Protein AF-A0A9P6QXP9-F1 (afdb_monomer)

Secondary structure (DSSP, 8-state):
--TT-------TTS-HHHHHHHHHHHTHHHHTTS-GGG-------PPP---------TT---

Sequence (62 aa):
GTSNAFPVEIESTKTIGSLKELFKAKKTNDFQDVDADRLTLWRVSIPDDDDNDFPVLLGAVP

Solvent-accessible surface area (backbone atoms only — not comparable to full-atom values): 4546 Å² total; per-residue (Å²): 138,69,91,82,70,77,94,80,90,74,65,91,87,59,52,74,66,58,51,34,45,50,53,34,67,75,38,38,89,83,32,69,91,53,60,44,87,76,60,86,83,78,93,75,84,74,76,77,90,79,75,68,103,58,85,77,74,88,79,84,81,134

Mean predicted aligned error: 11.47 Å

Structure (mmCIF, N/CA/C/O backbone):
data_AF-A0A9P6QXP9-F1
#
_entry.id   AF-A0A9P6QXP9-F1
#
loop_
_atom_site.group_PDB
_atom_site.id
_atom_site.type_symbol
_atom_site.label_atom_id
_atom_site.label_alt_id
_atom_site.label_comp_id
_atom_site.label_asym_id
_atom_site.label_entity_id
_atom_site.label_seq_id
_atom_site.pdbx_PDB_ins_code
_atom_site.Cartn_x
_atom_site.Cartn_y
_atom_site.Cartn_z
_atom_site.occupancy
_atom_site.B_iso_or_equiv
_atom_site.auth_seq_id
_atom_site.auth_comp_id
_atom_site.auth_asym_id
_atom_site.auth_atom_id
_atom_site.pdbx_PDB_model_num
ATOM 1 N N . GLY A 1 1 ? 6.205 -4.256 -22.185 1.00 42.09 1 GLY A N 1
ATOM 2 C CA . GLY A 1 1 ? 5.311 -3.089 -22.054 1.00 42.09 1 GLY A CA 1
ATOM 3 C C . GLY A 1 1 ? 4.728 -3.046 -20.657 1.00 42.09 1 GLY A C 1
ATOM 4 O O . GLY A 1 1 ? 3.915 -3.895 -20.332 1.00 42.09 1 GLY A O 1
ATOM 5 N N . THR A 1 2 ? 5.158 -2.101 -19.825 1.00 49.25 2 THR A N 1
ATOM 6 C CA . THR A 1 2 ? 4.751 -1.941 -18.414 1.00 49.25 2 THR A CA 1
ATOM 7 C C . THR A 1 2 ? 3.939 -0.655 -18.217 1.00 49.25 2 THR A C 1
ATOM 9 O O . THR A 1 2 ? 4.156 0.089 -17.272 1.00 49.25 2 THR A O 1
ATOM 12 N N . SER A 1 3 ? 2.977 -0.362 -19.098 1.00 61.72 3 SER A N 1
ATOM 13 C CA . SER A 1 3 ? 2.209 0.902 -19.041 1.00 61.72 3 SER A CA 1
ATOM 14 C C . SER A 1 3 ? 1.277 1.053 -17.826 1.00 61.72 3 SER A C 1
ATOM 16 O O . SER A 1 3 ? 0.710 2.123 -17.647 1.00 61.72 3 SER A O 1
ATOM 18 N N . ASN A 1 4 ? 1.125 0.017 -16.991 1.00 68.94 4 ASN A N 1
ATOM 19 C CA . ASN A 1 4 ? 0.231 0.021 -15.823 1.00 68.94 4 ASN A CA 1
ATOM 20 C C . ASN A 1 4 ? 0.964 -0.052 -14.472 1.00 68.94 4 ASN A C 1
ATOM 22 O O . ASN A 1 4 ? 0.311 -0.002 -13.428 1.00 68.94 4 ASN A O 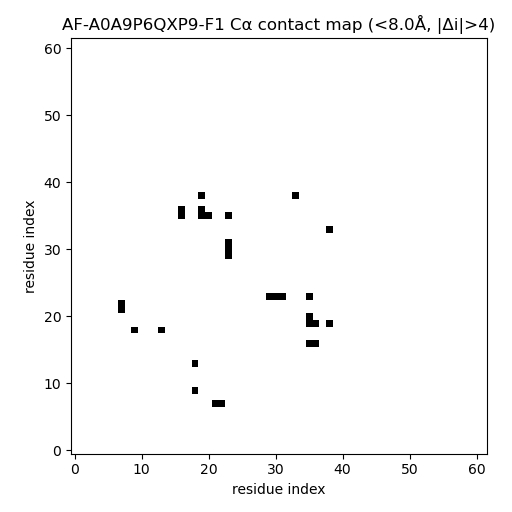1
ATOM 26 N N . ALA A 1 5 ? 2.291 -0.213 -14.471 1.00 77.56 5 ALA A N 1
ATOM 27 C CA . ALA A 1 5 ? 3.072 -0.213 -13.238 1.00 77.56 5 ALA A CA 1
ATOM 28 C C . ALA A 1 5 ? 3.276 1.228 -12.757 1.00 77.56 5 ALA A C 1
ATOM 30 O O . ALA A 1 5 ? 3.513 2.128 -13.561 1.00 77.56 5 ALA A O 1
ATOM 31 N N . PHE A 1 6 ? 3.198 1.447 -11.447 1.00 82.94 6 PHE A N 1
ATOM 32 C CA . PHE A 1 6 ? 3.414 2.762 -10.855 1.00 82.94 6 PHE A CA 1
ATOM 33 C C . PHE A 1 6 ? 4.321 2.656 -9.625 1.00 82.94 6 PHE A C 1
ATOM 35 O O . PHE A 1 6 ? 4.212 1.689 -8.867 1.00 82.94 6 PHE A O 1
ATOM 42 N N . PRO A 1 7 ? 5.228 3.628 -9.421 1.00 85.38 7 PRO A N 1
ATOM 43 C CA . PRO A 1 7 ? 6.173 3.586 -8.318 1.00 85.38 7 PRO A CA 1
ATOM 44 C C . PRO A 1 7 ? 5.481 3.887 -6.986 1.00 85.38 7 PRO A C 1
ATOM 46 O O . PRO A 1 7 ? 4.601 4.754 -6.892 1.00 85.38 7 PRO A O 1
ATOM 49 N N . VAL A 1 8 ? 5.924 3.186 -5.945 1.00 87.31 8 VAL A N 1
A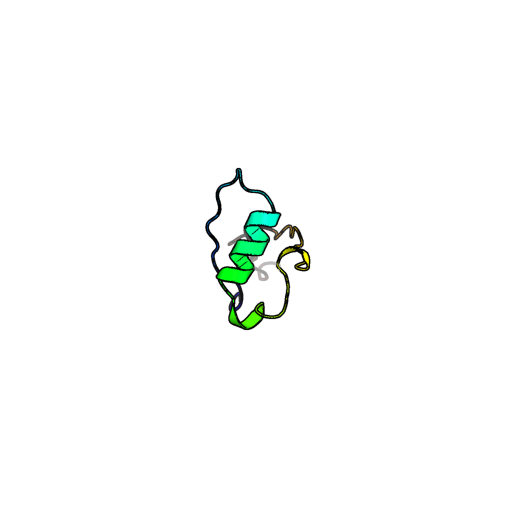TOM 50 C CA . VAL A 1 8 ? 5.440 3.317 -4.571 1.00 87.31 8 VAL A CA 1
ATOM 51 C C . VAL A 1 8 ? 6.646 3.340 -3.644 1.00 87.31 8 VAL A C 1
ATOM 53 O O . VAL A 1 8 ? 7.441 2.405 -3.632 1.00 87.31 8 VAL A O 1
ATOM 56 N N . GLU A 1 9 ? 6.778 4.417 -2.877 1.00 90.12 9 GLU A N 1
ATOM 57 C CA . GLU A 1 9 ? 7.799 4.545 -1.840 1.00 90.12 9 GLU A CA 1
ATOM 58 C C . GLU A 1 9 ? 7.225 4.052 -0.514 1.00 90.12 9 GLU A C 1
ATOM 60 O O . GLU A 1 9 ? 6.152 4.483 -0.085 1.00 90.12 9 GLU A O 1
ATOM 65 N N . ILE A 1 10 ? 7.927 3.123 0.127 1.00 91.25 10 ILE A N 1
ATOM 66 C CA . ILE A 1 10 ? 7.545 2.573 1.423 1.00 91.25 10 ILE A CA 1
ATOM 67 C C . ILE A 1 10 ? 8.798 2.121 2.170 1.00 91.25 10 ILE A C 1
ATOM 69 O O . ILE A 1 10 ? 9.717 1.552 1.584 1.00 91.25 10 ILE A O 1
ATOM 73 N N . GLU A 1 11 ? 8.841 2.374 3.475 1.00 93.06 11 GLU A N 1
ATOM 74 C CA . GLU A 1 11 ? 9.922 1.867 4.316 1.00 93.06 11 GLU A CA 1
ATOM 75 C C . GLU A 1 11 ? 9.816 0.343 4.462 1.00 93.06 11 GLU A C 1
ATOM 77 O O . GLU A 1 11 ? 8.728 -0.204 4.649 1.00 93.06 11 GLU A O 1
ATOM 82 N N . SER A 1 12 ? 10.956 -0.349 4.457 1.00 89.44 12 SER A N 1
ATOM 83 C CA . SER A 1 12 ? 11.027 -1.813 4.595 1.00 89.44 12 SER A CA 1
ATOM 84 C C . SER A 1 12 ? 10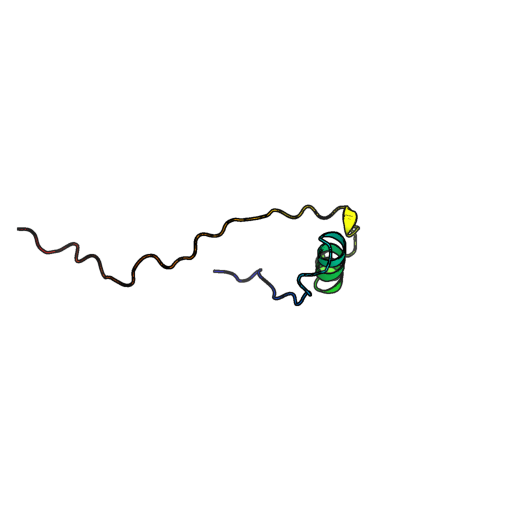.509 -2.345 5.938 1.00 89.44 12 SER A C 1
ATOM 86 O O . SER A 1 12 ? 10.225 -3.533 6.066 1.00 89.44 12 SER A O 1
ATOM 88 N N . THR A 1 13 ? 10.364 -1.474 6.939 1.00 93.81 13 THR A N 1
ATOM 89 C CA . THR A 1 13 ? 9.815 -1.779 8.269 1.00 93.81 13 THR A CA 1
ATOM 90 C C . THR A 1 13 ? 8.286 -1.774 8.307 1.00 93.81 13 THR A C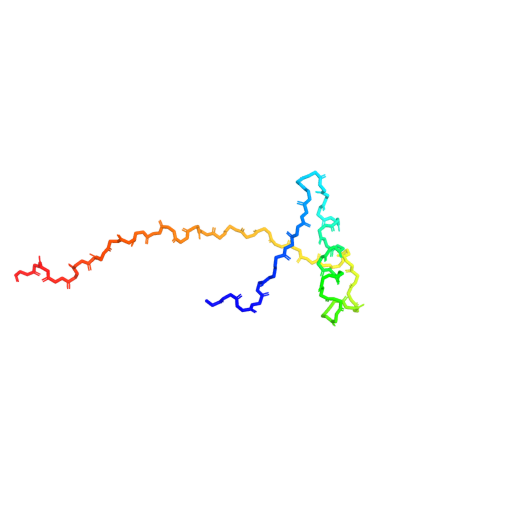 1
ATOM 92 O O . THR A 1 13 ? 7.693 -2.195 9.303 1.00 93.81 13 THR A O 1
ATOM 95 N N . LYS A 1 14 ? 7.623 -1.273 7.257 1.00 93.06 14 LYS A N 1
ATOM 96 C CA . LYS A 1 14 ? 6.162 -1.163 7.207 1.00 93.06 14 LYS A CA 1
ATOM 97 C C . LYS A 1 14 ? 5.519 -2.504 6.892 1.00 93.06 14 LYS A C 1
ATOM 99 O O . LYS A 1 14 ? 6.095 -3.391 6.269 1.00 93.06 14 LYS A O 1
ATOM 104 N N . THR A 1 15 ? 4.271 -2.637 7.322 1.00 93.00 15 THR A N 1
ATOM 105 C CA . THR A 1 15 ? 3.496 -3.852 7.098 1.00 93.00 15 THR A CA 1
ATOM 106 C C . THR A 1 15 ? 2.856 -3.851 5.712 1.00 93.00 15 THR A C 1
ATOM 108 O O . THR A 1 15 ? 2.661 -2.814 5.076 1.00 93.00 15 THR A O 1
ATOM 111 N N . ILE A 1 16 ? 2.430 -5.036 5.275 1.00 89.94 16 ILE A N 1
ATOM 112 C CA . ILE A 1 16 ? 1.646 -5.214 4.046 1.00 89.94 16 ILE A CA 1
ATOM 113 C C . ILE A 1 16 ? 0.325 -4.425 4.116 1.00 89.94 16 ILE A C 1
ATOM 115 O O . ILE A 1 16 ? -0.157 -3.944 3.095 1.00 89.94 16 ILE A O 1
ATOM 119 N N . GLY A 1 17 ? -0.244 -4.238 5.313 1.00 92.00 17 GLY A N 1
ATOM 120 C CA . GLY A 1 17 ? -1.415 -3.379 5.515 1.00 92.00 17 GLY A CA 1
ATOM 121 C C . GLY A 1 17 ? -1.136 -1.926 5.129 1.00 92.00 17 GLY A C 1
ATOM 122 O O . GLY A 1 17 ? -1.895 -1.340 4.364 1.00 92.00 17 GLY A O 1
ATOM 123 N N . SER A 1 18 ? 0.002 -1.376 5.565 1.00 93.00 18 SER A N 1
ATOM 124 C CA . SER A 1 18 ? 0.427 -0.031 5.157 1.00 93.00 18 SER A CA 1
ATOM 125 C C . SER A 1 18 ? 0.638 0.078 3.645 1.00 93.00 18 SER A C 1
ATOM 127 O O . SER A 1 18 ? 0.289 1.097 3.060 1.00 93.00 18 SER A O 1
ATOM 129 N N . LEU A 1 19 ? 1.156 -0.972 3.000 1.00 92.38 19 LEU A N 1
ATOM 130 C CA . LEU A 1 19 ? 1.308 -1.007 1.544 1.00 92.38 19 LEU A CA 1
ATOM 131 C C . LEU A 1 19 ? -0.049 -0.958 0.815 1.00 92.38 19 LEU A C 1
ATOM 133 O O . LEU A 1 19 ? -0.190 -0.230 -0.166 1.00 92.38 19 LEU A O 1
ATOM 137 N N . LYS A 1 20 ? -1.057 -1.689 1.308 1.00 91.94 20 LYS A N 1
ATOM 138 C CA . LYS A 1 20 ? -2.423 -1.686 0.752 1.00 91.94 20 LYS A CA 1
ATOM 139 C C . LYS A 1 20 ? -3.068 -0.297 0.824 1.00 91.94 20 LYS A C 1
ATOM 141 O O . LYS A 1 20 ? -3.618 0.171 -0.171 1.00 91.94 20 LYS A O 1
ATOM 146 N N . GLU A 1 21 ? -2.945 0.375 1.966 1.00 92.31 21 GLU A N 1
ATOM 147 C CA . GLU A 1 21 ? -3.409 1.759 2.147 1.00 92.31 21 GLU A CA 1
ATOM 148 C C . GLU A 1 21 ? -2.727 2.715 1.156 1.00 92.31 21 GLU A C 1
ATOM 1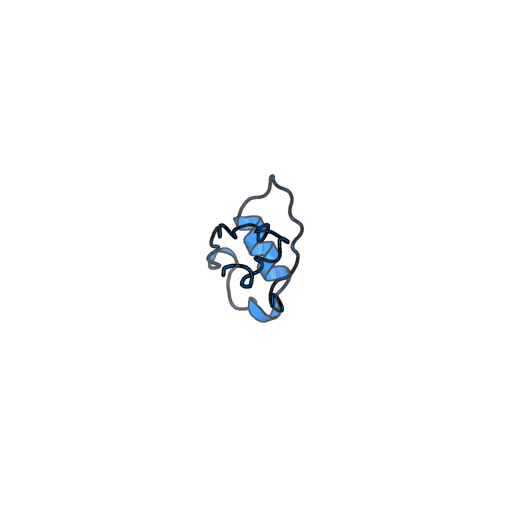50 O O . GLU A 1 21 ? -3.382 3.542 0.520 1.00 92.31 21 GLU A O 1
ATOM 155 N N . LEU A 1 22 ? -1.414 2.555 0.955 1.00 92.31 22 LEU A N 1
ATOM 156 C CA . LEU A 1 22 ? -0.637 3.403 0.051 1.00 92.31 22 LEU A CA 1
ATOM 157 C C . LEU A 1 22 ? -1.054 3.219 -1.414 1.00 92.31 22 LEU A C 1
ATOM 159 O O . LEU A 1 22 ? -1.185 4.203 -2.142 1.00 92.31 22 LEU A O 1
ATOM 163 N N . PHE A 1 23 ? -1.331 1.983 -1.841 1.00 89.69 23 PHE A N 1
ATOM 164 C CA . PHE A 1 23 ? -1.881 1.713 -3.172 1.00 89.69 23 PHE A CA 1
ATOM 165 C C . PHE A 1 23 ? -3.252 2.365 -3.376 1.00 89.69 23 PHE A C 1
ATOM 167 O O . PHE A 1 23 ? -3.472 2.997 -4.414 1.00 89.69 23 PHE A O 1
ATOM 174 N N . LYS A 1 24 ? -4.143 2.268 -2.380 1.00 89.75 24 LYS A N 1
ATOM 175 C CA . LYS A 1 24 ? -5.467 2.902 -2.426 1.00 89.75 24 LYS A CA 1
ATOM 176 C C . LYS A 1 24 ? -5.353 4.423 -2.540 1.00 89.75 24 LYS A C 1
ATOM 178 O O . LYS A 1 24 ? -5.999 5.003 -3.403 1.00 89.75 24 LYS A O 1
ATOM 183 N N . ALA A 1 25 ? -4.481 5.050 -1.750 1.00 90.50 25 ALA A N 1
ATOM 184 C CA . ALA A 1 25 ? -4.254 6.497 -1.792 1.00 90.50 25 ALA A CA 1
ATOM 185 C C . ALA A 1 25 ? -3.621 6.979 -3.111 1.00 90.50 25 ALA A C 1
ATOM 187 O O . ALA A 1 25 ? -3.933 8.065 -3.595 1.00 90.50 25 ALA A O 1
ATOM 188 N N . LYS A 1 26 ? -2.726 6.182 -3.710 1.00 90.62 26 LYS A N 1
ATOM 189 C CA . LYS A 1 26 ? -2.063 6.518 -4.982 1.00 90.62 26 LYS A CA 1
ATOM 190 C C . LYS A 1 26 ? -3.020 6.424 -6.174 1.00 90.62 26 LYS A C 1
ATOM 192 O O . LYS A 1 26 ? -2.868 7.170 -7.138 1.00 90.62 26 LYS A O 1
ATOM 197 N N . LYS A 1 27 ? -3.985 5.502 -6.112 1.00 88.69 27 LYS A N 1
ATOM 198 C CA . LYS A 1 27 ? -4.918 5.190 -7.200 1.00 88.69 27 LYS A CA 1
ATOM 199 C C . LYS A 1 27 ? -6.373 5.258 -6.726 1.00 88.69 27 LYS A C 1
ATOM 201 O O . LYS A 1 27 ? -7.170 4.353 -6.961 1.00 88.69 27 LYS A O 1
ATOM 206 N N . THR A 1 28 ? -6.716 6.353 -6.048 1.00 87.19 28 THR A N 1
ATOM 207 C CA . THR A 1 28 ? -8.026 6.541 -5.409 1.00 87.19 28 THR A CA 1
ATOM 208 C C . THR A 1 28 ? -9.184 6.320 -6.374 1.00 87.19 28 THR A C 1
ATOM 210 O O . THR A 1 28 ? -10.145 5.663 -6.008 1.00 87.19 28 THR A O 1
ATOM 213 N N . ASN A 1 29 ? -9.094 6.790 -7.621 1.00 88.69 29 ASN A N 1
ATOM 214 C CA . ASN A 1 29 ? -10.153 6.588 -8.614 1.00 88.69 29 ASN A CA 1
ATOM 215 C C . ASN A 1 29 ? -10.431 5.106 -8.914 1.00 88.69 29 ASN A C 1
ATOM 217 O O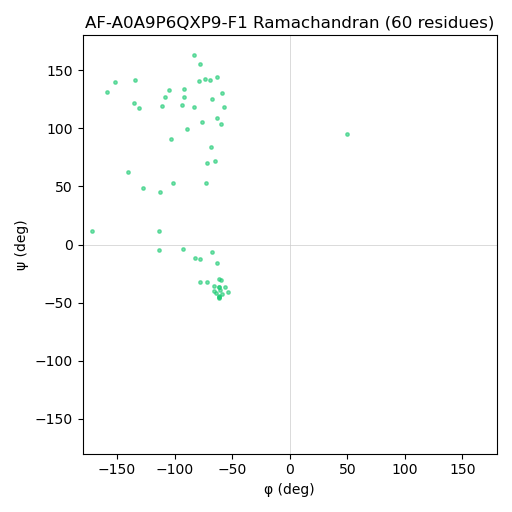 . ASN A 1 29 ? -11.590 4.728 -9.066 1.00 88.69 29 ASN A O 1
ATOM 221 N N . ASP A 1 30 ? -9.391 4.274 -8.979 1.00 87.69 30 ASP A N 1
ATOM 222 C CA . ASP A 1 30 ? -9.513 2.840 -9.250 1.00 87.69 30 ASP A CA 1
ATOM 223 C C . ASP A 1 30 ? -9.962 2.045 -8.013 1.00 87.69 30 ASP A C 1
ATOM 225 O O . ASP A 1 30 ? -10.650 1.035 -8.146 1.00 87.69 30 ASP A O 1
ATOM 229 N N . PHE A 1 31 ? -9.577 2.488 -6.811 1.00 87.38 31 PHE A N 1
ATOM 230 C CA . PHE A 1 31 ? -9.790 1.751 -5.557 1.00 87.38 31 PHE A CA 1
ATOM 231 C C . PHE A 1 31 ? -10.770 2.424 -4.583 1.00 87.38 31 PHE A C 1
ATOM 233 O O . PHE A 1 31 ? -10.857 2.011 -3.429 1.00 87.38 31 PHE A O 1
ATOM 240 N N . GLN A 1 32 ? -11.516 3.446 -5.011 1.00 88.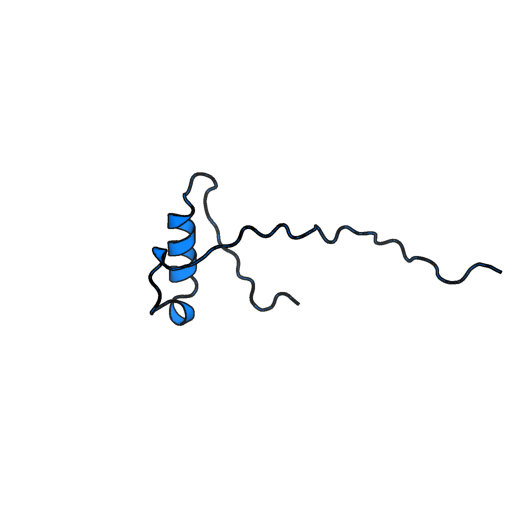25 32 GLN A N 1
ATOM 241 C CA . GLN A 1 32 ? -12.423 4.213 -4.141 1.00 88.25 32 GLN A CA 1
ATOM 242 C C . GLN A 1 32 ? -13.461 3.336 -3.427 1.00 88.25 32 GLN A C 1
ATOM 244 O O . GLN A 1 32 ? -13.750 3.574 -2.259 1.00 88.25 32 GLN A O 1
ATOM 249 N N . ASP A 1 33 ? -13.964 2.302 -4.105 1.00 91.56 33 ASP A N 1
ATOM 250 C CA . ASP A 1 33 ? -15.021 1.412 -3.603 1.00 91.56 33 ASP A CA 1
ATOM 251 C C . ASP A 1 33 ? -14.474 0.156 -2.896 1.00 91.56 33 ASP A C 1
ATOM 253 O O . ASP A 1 33 ? -15.219 -0.662 -2.364 1.00 91.56 33 ASP A O 1
ATOM 257 N N . VAL A 1 34 ? -13.149 -0.022 -2.882 1.00 90.00 34 VAL A N 1
ATOM 258 C CA . VAL A 1 34 ? -12.501 -1.212 -2.323 1.00 90.00 34 VAL A CA 1
ATOM 259 C C . VAL A 1 34 ? -11.756 -0.827 -1.056 1.00 90.00 34 VAL A C 1
ATOM 261 O O . VAL A 1 34 ? -10.844 -0.000 -1.080 1.00 90.00 34 VAL A O 1
ATOM 264 N N . ASP A 1 35 ? -12.121 -1.413 0.080 1.00 90.06 35 ASP A N 1
ATOM 265 C CA . ASP A 1 35 ? -11.348 -1.257 1.314 1.00 90.06 35 ASP A CA 1
ATOM 266 C C . ASP A 1 35 ? -9.946 -1.844 1.164 1.00 90.06 35 ASP A C 1
ATOM 268 O O . ASP A 1 35 ? -9.740 -2.851 0.482 1.00 90.06 35 ASP A O 1
ATOM 272 N N . ALA A 1 36 ? -8.955 -1.206 1.787 1.00 90.00 36 ALA A N 1
ATOM 273 C CA . ALA A 1 36 ? -7.569 -1.612 1.606 1.00 90.00 36 ALA A CA 1
ATOM 274 C C . ALA A 1 36 ? -7.335 -3.052 2.079 1.00 90.00 36 ALA A C 1
ATOM 276 O O . ALA A 1 36 ? -6.595 -3.792 1.433 1.00 90.00 36 ALA A O 1
ATOM 277 N N . ASP A 1 37 ? -7.997 -3.496 3.153 1.00 89.44 37 ASP A N 1
ATOM 278 C CA . ASP A 1 37 ? -7.884 -4.866 3.659 1.00 89.44 37 ASP A CA 1
ATOM 279 C C . ASP A 1 37 ? -8.350 -5.910 2.630 1.00 89.44 37 ASP A C 1
ATOM 281 O O . ASP A 1 37 ? -7.755 -6.992 2.554 1.00 89.44 37 ASP A O 1
ATOM 285 N N . ARG A 1 38 ? -9.302 -5.536 1.764 1.00 92.44 38 ARG A N 1
ATOM 286 C CA . ARG A 1 38 ? -9.878 -6.376 0.703 1.00 92.44 38 ARG A CA 1
ATOM 287 C C . ARG A 1 38 ? -8.971 -6.508 -0.522 1.00 92.44 38 ARG A C 1
ATOM 289 O O . ARG A 1 38 ? -9.203 -7.382 -1.358 1.00 92.44 38 ARG A O 1
ATOM 296 N N . LEU A 1 39 ? -7.914 -5.697 -0.633 1.00 90.69 39 LEU A N 1
ATOM 297 C CA . LEU A 1 39 ? -6.914 -5.843 -1.692 1.00 90.69 39 LEU A CA 1
ATOM 298 C C . LEU A 1 39 ? -6.120 -7.139 -1.498 1.00 90.69 39 LEU A C 1
ATOM 300 O O . LEU A 1 39 ? -5.502 -7.358 -0.454 1.00 90.69 39 LEU A O 1
ATOM 304 N N . THR A 1 40 ? -6.088 -7.985 -2.525 1.00 89.62 40 THR A N 1
ATOM 305 C CA . THR A 1 40 ?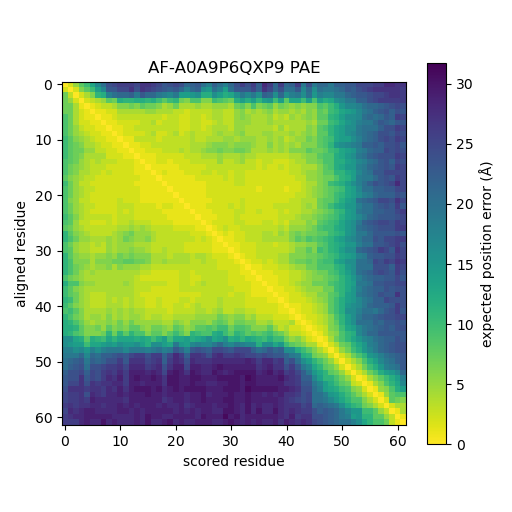 -5.233 -9.178 -2.546 1.00 89.62 40 THR A CA 1
ATOM 306 C C . THR A 1 40 ? -3.917 -8.838 -3.233 1.00 89.62 40 THR A C 1
ATOM 308 O O . THR A 1 40 ? -3.906 -8.436 -4.394 1.00 89.62 40 THR A O 1
ATOM 311 N N . LEU A 1 41 ? -2.809 -8.985 -2.507 1.00 88.38 41 LEU A N 1
ATOM 312 C CA . LEU A 1 41 ? -1.463 -8.752 -3.024 1.00 88.38 41 LEU A CA 1
ATOM 313 C C . LEU A 1 41 ? -0.774 -10.091 -3.276 1.00 88.38 41 LEU A C 1
ATOM 315 O O . LEU A 1 41 ? -0.775 -10.965 -2.409 1.00 88.38 41 LEU A O 1
ATOM 319 N N . TRP A 1 42 ? -0.155 -10.225 -4.446 1.00 86.69 42 TRP A N 1
ATOM 320 C CA . TRP A 1 42 ? 0.584 -11.418 -4.847 1.00 86.69 42 TRP A CA 1
ATOM 321 C C . TRP A 1 42 ? 2.075 -11.112 -4.840 1.00 86.69 42 TRP A C 1
ATOM 323 O O . TRP A 1 42 ? 2.519 -10.156 -5.476 1.00 86.69 42 TRP A O 1
ATOM 333 N N . ARG A 1 43 ? 2.864 -11.936 -4.145 1.00 84.06 43 ARG A N 1
ATOM 334 C CA . ARG A 1 43 ? 4.318 -11.898 -4.299 1.00 84.06 43 ARG A CA 1
ATOM 335 C C . ARG A 1 43 ? 4.663 -12.576 -5.617 1.00 84.06 43 ARG A C 1
ATOM 337 O O . ARG A 1 43 ? 4.594 -13.799 -5.710 1.00 84.06 43 ARG A O 1
ATOM 344 N N . VAL A 1 44 ? 5.024 -11.783 -6.613 1.00 79.50 44 VAL A N 1
ATOM 345 C CA . VAL A 1 44 ? 5.545 -12.292 -7.880 1.00 79.50 44 VAL A CA 1
ATOM 346 C C . VAL A 1 44 ? 7.064 -12.374 -7.805 1.00 79.50 44 VAL A C 1
ATOM 348 O O . VAL A 1 44 ? 7.722 -11.447 -7.337 1.00 79.50 44 VAL A O 1
ATOM 351 N N . SER A 1 45 ? 7.615 -13.499 -8.245 1.00 82.12 45 SER A N 1
ATOM 352 C CA . SER A 1 45 ? 9.025 -13.596 -8.609 1.00 82.12 45 SER A CA 1
ATOM 353 C C . SER A 1 45 ? 9.097 -13.240 -10.082 1.00 82.12 45 SER A C 1
ATOM 355 O O . SER A 1 45 ? 8.730 -14.054 -10.927 1.00 82.12 45 SER A O 1
ATOM 357 N N . ILE A 1 46 ? 9.465 -11.998 -10.377 1.00 76.44 46 ILE A N 1
ATOM 358 C CA . ILE A 1 46 ? 9.759 -11.606 -11.751 1.00 76.44 46 ILE A CA 1
ATOM 359 C C . ILE A 1 46 ? 11.207 -12.032 -11.988 1.00 76.44 46 ILE A C 1
ATOM 361 O O . ILE A 1 46 ? 12.060 -11.595 -11.215 1.00 76.44 46 ILE A O 1
ATOM 365 N N . PRO A 1 47 ? 11.484 -12.941 -12.941 1.00 72.56 47 PRO A N 1
ATOM 366 C CA . PRO A 1 47 ? 12.861 -13.216 -13.312 1.00 72.56 47 PRO A CA 1
ATOM 367 C C . PRO A 1 47 ? 13.470 -11.901 -13.792 1.00 72.56 47 PRO A C 1
ATOM 369 O O . PRO A 1 47 ? 12.846 -11.194 -14.587 1.00 72.56 47 PRO A O 1
ATOM 372 N N . ASP A 1 48 ? 14.639 -11.548 -13.268 1.00 62.75 48 ASP A N 1
ATOM 373 C CA . ASP A 1 48 ? 15.435 -10.493 -13.872 1.00 62.75 48 ASP A CA 1
ATOM 374 C C . ASP A 1 48 ? 15.674 -10.916 -15.324 1.00 62.75 48 ASP A C 1
ATOM 376 O O . ASP A 1 48 ? 16.224 -11.986 -15.579 1.00 62.75 48 ASP A O 1
ATOM 380 N N . ASP A 1 49 ? 15.193 -10.113 -16.272 1.00 60.94 49 ASP A N 1
ATOM 381 C CA . ASP A 1 49 ? 15.476 -10.253 -17.704 1.00 60.94 49 ASP A CA 1
ATOM 382 C C . ASP A 1 49 ? 16.935 -9.822 -17.948 1.00 60.94 49 ASP A C 1
ATOM 384 O O . ASP A 1 49 ? 17.226 -8.917 -18.718 1.00 60.94 49 ASP A O 1
ATOM 388 N N . ASP A 1 50 ? 17.859 -10.411 -17.192 1.00 58.19 50 ASP A N 1
ATOM 389 C CA . ASP A 1 50 ? 19.298 -10.376 -17.427 1.00 58.19 50 ASP A CA 1
ATOM 390 C C . ASP A 1 50 ? 19.671 -11.720 -18.069 1.00 58.19 50 ASP A C 1
ATOM 392 O O . ASP A 1 50 ? 20.490 -12.494 -17.581 1.00 58.19 50 ASP A O 1
ATOM 396 N N . ASP A 1 51 ? 18.967 -12.055 -19.150 1.00 52.53 51 ASP A N 1
ATOM 397 C CA . ASP A 1 51 ? 19.337 -13.155 -20.027 1.00 52.53 51 ASP A CA 1
ATOM 398 C C . ASP A 1 51 ? 19.981 -12.543 -21.276 1.00 52.53 51 ASP A C 1
ATOM 400 O O . ASP A 1 51 ? 19.321 -12.181 -22.244 1.00 52.53 51 ASP A O 1
ATOM 404 N N . ASN A 1 52 ? 21.306 -12.394 -21.204 1.00 52.56 52 ASN A N 1
ATOM 405 C CA . ASN A 1 52 ? 22.226 -12.320 -22.338 1.00 52.56 52 ASN A CA 1
ATOM 406 C C . ASN A 1 52 ? 21.878 -11.331 -23.473 1.00 52.56 52 ASN A C 1
ATOM 408 O O . ASN A 1 52 ? 21.327 -11.707 -24.510 1.00 52.56 52 ASN A O 1
ATOM 412 N N . ASP A 1 53 ? 22.460 -10.130 -23.400 1.00 52.19 53 ASP A N 1
ATOM 413 C CA . ASP A 1 53 ? 23.017 -9.473 -24.592 1.00 52.19 53 ASP A CA 1
ATOM 414 C C . ASP A 1 53 ? 24.201 -10.312 -25.118 1.00 52.19 53 ASP A C 1
ATOM 416 O O . ASP A 1 53 ? 25.370 -9.978 -24.965 1.00 52.19 53 ASP A O 1
ATOM 420 N N . PHE A 1 54 ? 23.909 -11.472 -25.701 1.00 56.47 54 PHE A N 1
ATOM 421 C CA . PHE A 1 54 ? 24.790 -12.082 -26.684 1.00 56.47 54 PHE A CA 1
ATOM 422 C C . PHE A 1 54 ? 23.913 -12.463 -27.866 1.00 56.47 54 PHE A C 1
ATOM 424 O O . PHE A 1 54 ? 23.021 -13.304 -27.717 1.00 56.47 54 PHE A O 1
ATOM 431 N N . PRO A 1 55 ? 24.138 -11.883 -29.056 1.00 49.44 55 PRO A N 1
ATOM 432 C CA . PRO A 1 55 ? 23.437 -12.341 -30.235 1.00 49.44 55 PRO A CA 1
ATOM 433 C C . PRO A 1 55 ? 23.852 -13.794 -30.471 1.00 49.44 55 PRO A C 1
ATOM 435 O O . PRO A 1 55 ? 24.988 -14.076 -30.856 1.00 49.44 55 PRO A O 1
ATOM 438 N N . VAL A 1 56 ? 22.936 -14.734 -30.229 1.00 52.09 56 VAL A N 1
ATOM 439 C CA . VAL A 1 56 ? 23.087 -16.103 -30.717 1.00 52.09 56 VAL A CA 1
ATOM 440 C C . VAL A 1 56 ? 23.177 -15.993 -32.234 1.00 52.09 56 VAL A C 1
ATOM 442 O O . VAL A 1 56 ? 22.182 -15.742 -32.914 1.00 52.09 56 VAL A O 1
ATOM 445 N N . LEU A 1 57 ? 24.390 -16.131 -32.770 1.00 56.81 57 LEU A N 1
ATOM 446 C CA . LEU A 1 57 ? 24.626 -16.199 -34.204 1.00 56.81 57 LEU A CA 1
ATOM 447 C C . LEU A 1 57 ? 24.049 -17.521 -34.724 1.00 56.81 57 LEU A C 1
ATOM 449 O O . LEU A 1 57 ? 24.754 -18.518 -34.871 1.00 56.81 57 LEU A O 1
ATOM 453 N N . LEU A 1 58 ? 22.744 -17.529 -35.005 1.00 51.25 58 LEU A N 1
ATOM 454 C CA . LEU A 1 58 ? 22.061 -18.581 -35.757 1.00 51.25 58 LEU A CA 1
ATOM 455 C C . LEU A 1 58 ? 22.478 -18.479 -37.232 1.00 51.25 58 LEU A C 1
ATOM 457 O O . LEU A 1 58 ? 21.703 -18.038 -38.077 1.00 51.25 58 LEU A O 1
ATOM 461 N N . GLY A 1 59 ? 23.733 -18.806 -37.543 1.00 50.62 59 GLY A N 1
ATOM 462 C CA . GLY A 1 59 ? 24.215 -18.666 -38.916 1.00 50.62 59 GLY A CA 1
ATOM 463 C C . GLY A 1 59 ? 25.586 -19.232 -39.264 1.00 50.62 59 GLY A C 1
ATOM 464 O O . GLY A 1 59 ? 26.066 -18.915 -40.344 1.00 50.62 59 GLY A O 1
ATOM 465 N N . ALA A 1 60 ? 26.236 -20.042 -38.421 1.00 52.69 60 ALA A N 1
ATOM 466 C CA . ALA A 1 60 ? 27.545 -20.597 -38.786 1.00 52.69 60 ALA A CA 1
ATOM 467 C C . ALA A 1 60 ? 27.744 -22.062 -38.368 1.00 52.69 60 ALA A C 1
ATOM 469 O O . ALA A 1 60 ? 28.639 -22.368 -37.588 1.00 52.69 60 ALA A O 1
ATOM 470 N N . VAL A 1 61 ? 26.919 -22.959 -38.918 1.00 39.16 61 VAL A N 1
ATOM 471 C CA . VAL A 1 61 ? 27.351 -24.290 -39.397 1.00 39.16 61 VAL A CA 1
ATOM 472 C C . VAL A 1 61 ? 26.312 -24.798 -40.413 1.00 39.16 61 VAL A C 1
ATOM 474 O O . VAL A 1 61 ? 25.126 -24.775 -40.070 1.00 39.16 61 VAL A O 1
ATOM 477 N N . PRO A 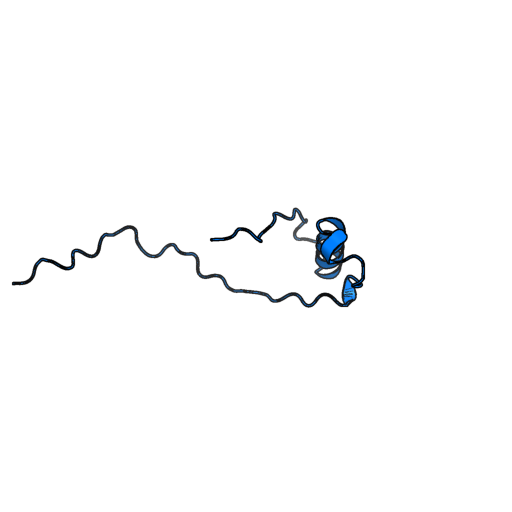1 62 ? 26.681 -25.292 -41.613 1.00 48.88 62 PRO A N 1
ATOM 478 C CA . PRO A 1 62 ? 28.021 -25.533 -42.165 1.00 48.88 62 PRO A CA 1
ATOM 479 C C . PRO A 1 62 ? 28.513 -24.472 -43.165 1.00 48.88 62 PRO A C 1
ATOM 481 O O . PRO A 1 62 ? 27.675 -23.746 -43.745 1.00 48.88 62 PRO A O 1
#

Organism: NCBI:txid64522

pLDDT: mean 77.76, std 16.96, range [39.16, 93.81]

InterPro domains:
  IPR045379 Crinkler effector protein, N-terminal [PF20147] (3-52)

Foldseek 3Di:
DPPPDDDDDDDPPDDVLVVLVRVCVVCVVVCVPPDSVNDDDDDDDDPPPPPDPPPPPPDDDD

Radius of gyration: 19.51 Å; Cα contacts (8 Å, |Δi|>4): 15; chains: 1; bounding box: 43×32×50 Å